Protein AF-A0A1U8BFM9-F1 (afdb_monomer_lite)

Organism: Nelumbo nucifera (NCBI:txid4432)

pLDDT: mean 71.24, std 20.54, range [37.56, 95.31]

Structure (mmCIF, N/CA/C/O backbone):
data_AF-A0A1U8BFM9-F1
#
_entry.id   AF-A0A1U8BFM9-F1
#
loop_
_atom_site.group_PDB
_atom_site.id
_atom_site.type_symbol
_atom_site.label_atom_id
_atom_site.label_alt_id
_atom_site.label_comp_id
_atom_site.label_asym_id
_atom_site.label_entity_id
_atom_site.label_seq_id
_atom_site.pdbx_PDB_ins_code
_atom_site.Cartn_x
_atom_site.Cartn_y
_atom_site.Cartn_z
_atom_site.occupancy
_atom_site.B_iso_or_equiv
_atom_site.auth_seq_id
_atom_site.auth_comp_id
_atom_site.auth_asym_id
_atom_site.auth_atom_id
_atom_site.pdbx_PDB_model_num
ATOM 1 N N . MET A 1 1 ? 1.865 8.300 -2.044 1.00 88.44 1 MET A N 1
ATOM 2 C CA . MET A 1 1 ? 1.196 7.226 -1.272 1.00 88.44 1 MET A CA 1
ATOM 3 C C . MET A 1 1 ? 0.813 7.663 0.141 1.00 88.44 1 MET A C 1
ATOM 5 O O . MET A 1 1 ? -0.299 7.372 0.566 1.00 88.44 1 MET A O 1
ATOM 9 N N . ALA A 1 2 ? 1.687 8.378 0.861 1.00 88.69 2 ALA A N 1
ATOM 10 C CA . ALA A 1 2 ? 1.447 8.805 2.247 1.00 88.69 2 ALA A CA 1
ATOM 11 C C . ALA A 1 2 ? 0.073 9.471 2.482 1.00 88.69 2 ALA A C 1
ATOM 13 O O . ALA A 1 2 ? -0.655 9.059 3.382 1.00 88.69 2 ALA A O 1
ATOM 14 N N . ASP A 1 3 ? -0.329 10.414 1.622 1.00 92.50 3 ASP A N 1
ATOM 15 C CA . ASP A 1 3 ? -1.628 11.096 1.741 1.00 92.50 3 ASP A CA 1
ATOM 16 C C . ASP A 1 3 ? -2.825 10.143 1.614 1.00 92.50 3 ASP A C 1
ATOM 18 O O . ASP A 1 3 ? -3.862 10.345 2.244 1.00 92.50 3 ASP A O 1
ATOM 22 N N . TYR A 1 4 ? -2.706 9.106 0.781 1.00 93.75 4 TYR A N 1
ATOM 23 C CA . TYR A 1 4 ? -3.764 8.116 0.586 1.00 93.75 4 TYR A CA 1
ATOM 24 C C . TYR A 1 4 ? -3.924 7.236 1.830 1.00 93.75 4 TYR A C 1
ATOM 26 O O . TYR A 1 4 ? -5.030 7.099 2.349 1.00 93.75 4 TYR A O 1
ATOM 34 N N . LEU A 1 5 ? -2.811 6.725 2.362 1.00 91.62 5 LEU A N 1
ATOM 35 C CA . LEU A 1 5 ? -2.801 5.924 3.588 1.00 91.62 5 LEU A CA 1
ATOM 36 C C . LEU A 1 5 ? -3.303 6.725 4.795 1.00 91.62 5 LEU A C 1
ATOM 38 O O . LEU A 1 5 ? -4.079 6.215 5.600 1.00 91.62 5 LEU A O 1
ATOM 42 N N . GLN A 1 6 ? -2.933 8.005 4.888 1.00 93.50 6 GLN A N 1
ATOM 43 C CA . GLN A 1 6 ? -3.441 8.891 5.932 1.00 93.50 6 GLN A CA 1
ATOM 44 C C . GLN A 1 6 ? -4.960 9.084 5.828 1.00 93.50 6 GLN A C 1
ATOM 46 O O . GLN A 1 6 ? -5.649 9.040 6.845 1.00 93.50 6 GLN A O 1
ATOM 51 N N . LYS A 1 7 ? -5.504 9.264 4.618 1.00 93.69 7 LYS A N 1
ATOM 52 C CA . LYS A 1 7 ? -6.959 9.362 4.409 1.00 93.69 7 LYS A CA 1
ATOM 53 C C . LYS A 1 7 ? -7.682 8.073 4.792 1.00 93.69 7 LYS A C 1
ATOM 55 O O . LYS A 1 7 ? -8.714 8.150 5.451 1.00 93.69 7 LYS A O 1
ATOM 60 N N . ALA A 1 8 ? -7.139 6.915 4.412 1.00 91.31 8 ALA A N 1
ATOM 61 C CA . ALA A 1 8 ? -7.695 5.618 4.794 1.00 91.31 8 ALA A CA 1
ATOM 62 C C . ALA A 1 8 ? -7.726 5.455 6.323 1.00 91.31 8 ALA A C 1
ATOM 64 O O . ALA A 1 8 ? -8.749 5.064 6.880 1.00 91.31 8 ALA A O 1
ATOM 65 N N . LYS A 1 9 ? -6.650 5.862 7.009 1.00 91.56 9 LYS A N 1
ATOM 66 C CA . LYS A 1 9 ? -6.580 5.849 8.473 1.00 91.56 9 LYS A CA 1
ATOM 67 C C . LYS A 1 9 ? -7.608 6.774 9.124 1.00 91.56 9 LYS A C 1
ATOM 69 O O . LYS A 1 9 ? -8.334 6.336 10.002 1.00 91.56 9 LYS A O 1
ATOM 74 N N . ILE A 1 10 ? -7.720 8.022 8.664 1.00 93.69 10 ILE A N 1
ATOM 75 C CA . ILE A 1 10 ? -8.713 8.975 9.192 1.00 93.69 10 ILE A CA 1
ATOM 76 C C . ILE A 1 10 ? -10.136 8.430 9.024 1.00 93.69 10 ILE A C 1
ATOM 78 O O . ILE A 1 10 ? -10.964 8.582 9.917 1.00 93.69 10 ILE A O 1
ATOM 82 N N . LEU A 1 11 ? -10.431 7.794 7.887 1.00 91.31 11 LEU A N 1
ATOM 83 C CA . LEU A 1 11 ? -11.731 7.172 7.652 1.00 91.31 11 LEU A CA 1
ATOM 84 C C . LEU A 1 11 ? -11.987 6.030 8.644 1.00 91.31 11 LEU A C 1
ATOM 86 O O . LEU A 1 11 ? -13.053 5.999 9.252 1.00 91.31 11 LEU A O 1
ATOM 90 N N . SER A 1 12 ? -10.997 5.164 8.862 1.00 90.38 12 SER A N 1
ATOM 91 C CA . SER A 1 12 ? -11.061 4.109 9.880 1.00 90.38 12 SER A CA 1
ATOM 92 C C . SER A 1 12 ? -11.292 4.679 11.286 1.00 90.38 12 SER A C 1
ATOM 94 O O . SER A 1 12 ? -12.195 4.234 11.989 1.00 90.38 12 SER A O 1
ATOM 96 N N . ASP A 1 13 ? -10.532 5.702 11.684 1.00 91.94 13 ASP A N 1
ATOM 97 C CA . ASP A 1 13 ? -10.643 6.338 13.003 1.00 91.94 13 ASP A CA 1
ATOM 98 C C . ASP A 1 13 ? -12.029 6.984 13.211 1.00 91.94 13 ASP A C 1
ATOM 100 O O . ASP A 1 13 ? -12.611 6.894 14.293 1.00 91.94 13 ASP A O 1
ATOM 104 N N . ASN A 1 14 ? -12.594 7.597 12.164 1.00 92.94 14 ASN A N 1
ATOM 105 C CA . ASN A 1 14 ? -13.934 8.188 12.207 1.00 92.94 14 ASN A CA 1
ATOM 106 C C . ASN A 1 14 ? -15.036 7.136 12.376 1.00 92.94 14 ASN A C 1
ATOM 108 O O . ASN A 1 14 ? -15.995 7.380 13.106 1.00 92.94 14 ASN A O 1
ATOM 112 N N . LEU A 1 15 ? -14.908 5.982 11.715 1.00 89.62 15 LEU A N 1
ATOM 113 C CA . LEU A 1 15 ? -15.859 4.878 11.862 1.00 89.62 15 LEU A CA 1
ATOM 114 C C . LEU A 1 15 ? -15.807 4.314 13.286 1.00 89.62 15 LEU A C 1
ATOM 116 O O . LEU A 1 15 ? -16.837 4.192 13.952 1.00 89.62 15 LEU A O 1
ATOM 120 N N . VAL A 1 16 ? -14.598 4.115 13.817 1.00 91.88 16 VAL A N 1
ATOM 121 C CA . VAL A 1 16 ? -14.411 3.693 15.210 1.00 91.88 16 VAL A CA 1
ATOM 122 C C . VAL A 1 16 ? -15.046 4.697 16.181 1.00 91.88 16 VAL A C 1
ATOM 124 O O . VAL A 1 16 ? -15.686 4.291 17.151 1.00 91.88 16 VAL A O 1
ATOM 127 N N . ALA A 1 17 ? -14.944 6.002 15.907 1.00 91.69 17 ALA A N 1
ATOM 128 C CA . ALA A 1 17 ? -15.538 7.047 16.742 1.00 91.69 17 ALA A CA 1
ATOM 129 C C . ALA A 1 17 ? -17.080 7.014 16.788 1.00 91.69 17 ALA A C 1
ATOM 131 O O . ALA A 1 17 ? -17.660 7.413 17.799 1.00 91.69 17 ALA A O 1
ATOM 132 N N . ILE A 1 18 ? -17.746 6.529 15.733 1.00 93.31 18 ILE A N 1
ATOM 133 C CA . ILE A 1 18 ? -19.209 6.340 15.700 1.00 93.31 18 ILE A CA 1
ATOM 134 C C . ILE A 1 18 ? -19.647 4.942 16.170 1.00 93.31 18 ILE A C 1
ATOM 136 O O . ILE A 1 18 ? -20.840 4.646 16.180 1.00 93.31 18 ILE A O 1
ATOM 140 N N . GLY A 1 19 ? -18.701 4.102 16.601 1.00 88.75 19 GLY A N 1
ATOM 141 C CA . GLY A 1 19 ? -18.955 2.740 17.070 1.00 88.75 19 GLY A CA 1
ATOM 142 C C . GLY A 1 19 ? -19.006 1.686 15.961 1.00 88.75 19 GLY A C 1
ATOM 143 O O . GLY A 1 19 ? -19.322 0.533 16.248 1.00 88.75 19 GLY A O 1
ATOM 144 N N . GLU A 1 20 ? -18.674 2.050 14.721 1.00 86.88 20 GLU A N 1
ATOM 145 C CA . GLU A 1 20 ? -18.514 1.109 13.613 1.00 86.88 20 GLU A CA 1
ATOM 146 C C . GLU A 1 20 ? -17.037 0.729 13.485 1.00 86.88 20 GLU A C 1
ATOM 148 O O . GLU A 1 20 ? -16.204 1.499 13.017 1.00 86.88 20 GLU A O 1
ATOM 153 N N . PHE A 1 21 ? -16.674 -0.468 13.932 1.00 84.19 21 PHE A N 1
ATOM 154 C CA . PHE A 1 21 ? -15.320 -0.970 13.726 1.00 84.19 21 PHE A CA 1
ATOM 155 C C . PHE A 1 21 ? -15.202 -1.569 12.321 1.00 84.19 21 PHE A C 1
ATOM 157 O O . PHE A 1 21 ? -16.065 -2.331 11.892 1.00 84.19 21 PHE A O 1
ATOM 164 N N . ILE A 1 22 ? -14.114 -1.249 11.624 1.00 86.69 22 ILE A N 1
ATOM 165 C CA . ILE A 1 22 ? -13.700 -1.971 10.421 1.00 86.69 22 ILE A CA 1
ATOM 166 C C . ILE A 1 22 ? -12.727 -3.070 10.837 1.00 86.69 22 ILE A C 1
ATOM 168 O O . ILE A 1 22 ? -11.845 -2.851 11.669 1.00 86.69 22 ILE A O 1
ATOM 172 N N . ILE A 1 23 ? -12.887 -4.253 10.250 1.00 89.75 23 ILE A N 1
ATOM 173 C CA . ILE A 1 23 ? -11.947 -5.358 10.434 1.00 89.75 23 ILE A CA 1
ATOM 174 C C . ILE A 1 23 ? -10.710 -5.081 9.571 1.00 89.75 23 ILE A C 1
ATOM 176 O O . ILE A 1 23 ? -10.842 -4.668 8.421 1.00 89.75 23 ILE A O 1
ATOM 180 N N . ASP A 1 24 ? -9.510 -5.366 10.080 1.00 88.88 24 ASP A N 1
ATOM 181 C CA . ASP A 1 24 ? -8.252 -5.140 9.349 1.00 88.88 24 ASP A CA 1
ATOM 182 C C . ASP A 1 24 ? -8.269 -5.723 7.927 1.00 88.88 24 ASP A C 1
ATOM 184 O O . ASP A 1 24 ? -7.846 -5.063 6.984 1.00 88.88 24 ASP A O 1
ATOM 188 N N . SER A 1 25 ? -8.831 -6.921 7.737 1.00 90.06 25 SER A N 1
ATOM 189 C CA . SER A 1 25 ? -8.968 -7.541 6.409 1.00 90.06 25 SER A CA 1
ATOM 190 C C . SER A 1 25 ? -9.792 -6.702 5.420 1.00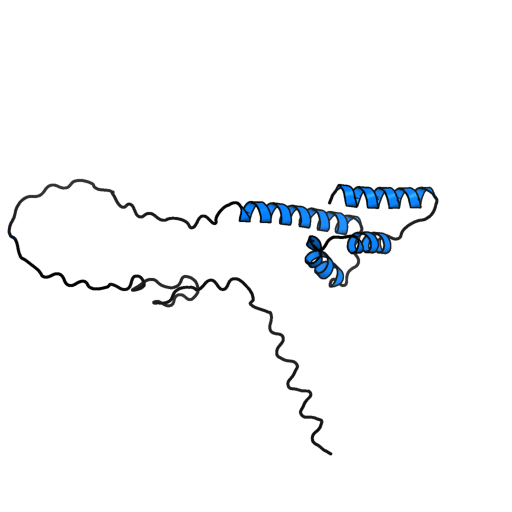 90.06 25 SER A C 1
ATOM 192 O O . SER A 1 25 ? -9.420 -6.586 4.251 1.00 90.06 25 SER A O 1
ATOM 194 N N . GLU A 1 26 ? -10.870 -6.065 5.883 1.00 91.00 26 GLU A N 1
ATOM 195 C CA . GLU A 1 26 ? -11.712 -5.183 5.072 1.00 91.00 26 GLU A CA 1
ATOM 196 C C . GLU A 1 26 ? -10.989 -3.870 4.765 1.00 91.00 26 GLU A C 1
ATOM 198 O O . GLU A 1 26 ? -11.018 -3.406 3.623 1.00 91.00 26 GLU A O 1
ATOM 203 N N . LEU A 1 27 ? -10.280 -3.300 5.748 1.00 91.62 27 LEU A N 1
ATOM 204 C CA . LEU A 1 27 ? -9.463 -2.103 5.539 1.00 91.62 27 LEU A CA 1
ATOM 205 C C . LEU A 1 27 ? -8.357 -2.365 4.514 1.00 91.62 27 LEU A C 1
ATOM 207 O O . LEU A 1 27 ? -8.142 -1.559 3.609 1.00 91.62 27 LEU A O 1
ATOM 211 N N . ILE A 1 28 ? -7.679 -3.506 4.625 1.00 93.31 28 ILE A N 1
ATOM 212 C CA . ILE A 1 28 ? -6.636 -3.931 3.692 1.00 93.31 28 ILE A CA 1
ATOM 213 C C . ILE A 1 28 ? -7.223 -4.100 2.295 1.00 93.31 28 ILE A C 1
ATOM 215 O O . ILE A 1 28 ? -6.655 -3.588 1.333 1.00 93.31 28 ILE A O 1
ATOM 219 N N . GLN A 1 29 ? -8.373 -4.759 2.162 1.00 92.75 29 GLN A N 1
ATOM 220 C CA . GLN A 1 29 ? -9.015 -4.946 0.865 1.00 92.75 29 GLN A CA 1
ATOM 221 C C . GLN A 1 29 ? -9.462 -3.614 0.246 1.00 92.75 29 GLN A C 1
ATOM 223 O O . GLN A 1 29 ? -9.255 -3.399 -0.950 1.00 92.75 29 GLN A O 1
ATOM 228 N N . TYR A 1 30 ? -9.990 -2.692 1.055 1.00 92.88 30 TYR A N 1
ATOM 229 C CA . TYR A 1 30 ? -10.315 -1.330 0.631 1.00 92.88 30 TYR A CA 1
ATOM 230 C C . TYR A 1 30 ? -9.074 -0.574 0.136 1.00 92.88 30 TYR A C 1
ATOM 232 O O . TYR A 1 30 ? -9.104 0.036 -0.934 1.00 92.88 30 TYR A O 1
ATOM 240 N N . VAL A 1 31 ? -7.968 -0.648 0.884 1.00 94.06 31 VAL A N 1
ATOM 241 C CA . VAL A 1 31 ? -6.696 -0.011 0.522 1.00 94.06 31 VAL A CA 1
ATOM 242 C C . VAL A 1 31 ? -6.143 -0.599 -0.772 1.00 94.06 31 VAL A C 1
ATOM 244 O O . VAL A 1 31 ? -5.817 0.164 -1.675 1.00 94.06 31 VAL A O 1
ATOM 247 N N . LEU A 1 32 ? -6.059 -1.929 -0.890 1.00 93.81 32 LEU A N 1
ATOM 248 C CA . LEU A 1 32 ? -5.509 -2.607 -2.070 1.00 93.81 32 LEU A CA 1
ATOM 249 C C . LEU A 1 32 ? -6.373 -2.392 -3.321 1.00 93.81 32 LEU A C 1
ATOM 251 O O . LEU A 1 32 ? -5.826 -2.205 -4.405 1.00 93.81 32 LEU A O 1
ATOM 255 N N . GLY A 1 33 ? -7.701 -2.369 -3.175 1.00 93.44 33 GLY A N 1
ATOM 256 C CA . GLY A 1 33 ? -8.634 -2.108 -4.274 1.00 93.44 33 GLY A CA 1
ATOM 257 C C . GLY A 1 33 ? -8.665 -0.649 -4.739 1.00 93.44 33 GLY A C 1
ATOM 258 O O . GLY A 1 33 ? -9.100 -0.372 -5.854 1.00 93.44 33 GLY A O 1
ATOM 259 N N . GLY A 1 34 ? -8.201 0.290 -3.909 1.00 93.31 34 GLY A N 1
ATOM 260 C CA . GLY A 1 34 ? -8.106 1.710 -4.253 1.00 93.31 34 GLY A CA 1
ATOM 261 C C . GLY A 1 34 ? -6.770 2.130 -4.874 1.00 93.31 34 GLY A C 1
ATOM 262 O O . GLY A 1 34 ? -6.570 3.323 -5.118 1.00 93.31 34 GLY A O 1
ATOM 263 N N . LEU A 1 35 ? -5.847 1.192 -5.111 1.00 94.19 35 LEU A N 1
ATOM 264 C CA . LEU A 1 35 ? -4.544 1.488 -5.704 1.00 94.19 35 LEU A CA 1
ATOM 265 C C . LEU A 1 35 ? -4.632 1.673 -7.223 1.00 94.19 35 LEU A C 1
ATOM 267 O O . LEU A 1 35 ? -5.485 1.114 -7.904 1.00 94.19 35 LEU A O 1
ATOM 271 N N . GLY A 1 36 ? -3.721 2.487 -7.761 1.00 93.31 36 GLY A N 1
ATOM 272 C CA . GLY A 1 36 ? -3.588 2.696 -9.202 1.00 93.31 36 GLY A CA 1
AT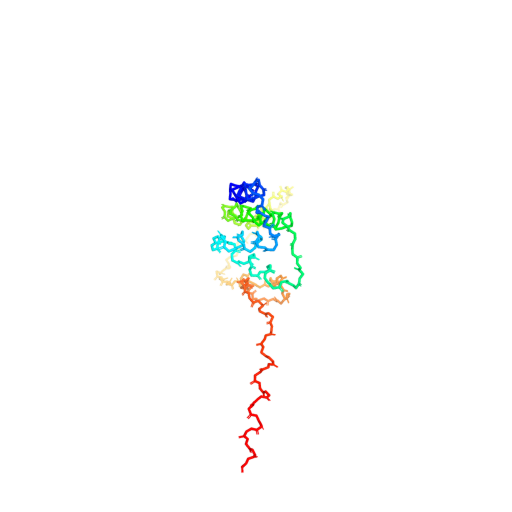OM 273 C C . GLY A 1 36 ? -2.794 1.586 -9.909 1.00 93.31 36 GLY A C 1
ATOM 274 O O . GLY A 1 36 ? -2.143 0.772 -9.249 1.00 93.31 36 GLY A O 1
ATOM 275 N N . PRO A 1 37 ? -2.749 1.610 -11.257 1.00 93.88 37 PRO A N 1
ATOM 276 C CA . PRO A 1 37 ? -2.131 0.561 -12.077 1.00 93.88 37 PRO A CA 1
ATOM 277 C C . PRO A 1 37 ? -0.638 0.335 -11.788 1.00 93.88 37 PRO A C 1
ATOM 279 O O . PRO A 1 37 ? -0.125 -0.767 -11.962 1.00 93.88 37 PRO A O 1
ATOM 282 N N . ASP A 1 38 ? 0.061 1.357 -11.292 1.00 93.19 38 ASP A N 1
ATOM 283 C CA . ASP A 1 38 ? 1.476 1.283 -10.911 1.00 93.19 38 ASP A CA 1
ATOM 284 C C . ASP A 1 38 ? 1.753 0.270 -9.785 1.00 93.19 38 ASP A C 1
ATOM 286 O O . ASP A 1 38 ? 2.888 -0.172 -9.611 1.00 93.19 38 ASP A O 1
ATOM 290 N N . TYR A 1 39 ? 0.724 -0.117 -9.025 1.00 95.25 39 TYR A N 1
ATOM 291 C CA . TYR A 1 39 ? 0.820 -1.044 -7.898 1.00 95.25 39 TYR A CA 1
ATOM 292 C C . TYR A 1 39 ? 0.293 -2.449 -8.220 1.00 95.25 39 TYR A C 1
ATOM 294 O O . TYR A 1 39 ? 0.408 -3.332 -7.373 1.00 95.25 39 TYR A O 1
ATOM 302 N N . GLU A 1 40 ? -0.214 -2.711 -9.429 1.00 94.38 40 GLU A N 1
ATOM 303 C CA . GLU A 1 40 ? -0.816 -4.004 -9.815 1.00 94.38 40 GLU A CA 1
ATOM 304 C C . GLU A 1 40 ? 0.121 -5.195 -9.594 1.00 94.38 40 GLU A C 1
ATOM 306 O O . GLU A 1 40 ? -0.286 -6.246 -9.095 1.00 94.38 40 GLU A O 1
ATOM 311 N N . SER A 1 41 ? 1.411 -5.029 -9.902 1.00 94.00 41 SER A N 1
ATOM 312 C CA . SER A 1 41 ? 2.407 -6.079 -9.664 1.00 94.00 41 SER A CA 1
ATOM 313 C C . SER A 1 41 ? 2.573 -6.394 -8.177 1.00 94.00 41 SER A C 1
ATOM 315 O O . SER A 1 41 ? 2.817 -7.550 -7.827 1.00 94.00 41 SER A O 1
ATOM 317 N N . LEU A 1 42 ? 2.474 -5.384 -7.308 1.00 94.94 42 LEU A N 1
ATOM 318 C CA . LEU A 1 42 ? 2.526 -5.576 -5.865 1.00 94.94 42 LEU A CA 1
ATOM 319 C C . LEU A 1 42 ? 1.243 -6.260 -5.395 1.00 94.94 42 LEU A C 1
ATOM 321 O O . LEU A 1 42 ? 1.334 -7.294 -4.746 1.00 94.94 42 LEU A O 1
ATOM 325 N N . VAL A 1 43 ? 0.075 -5.738 -5.777 1.00 94.88 43 VAL A N 1
ATOM 326 C CA . VAL A 1 43 ? -1.238 -6.299 -5.415 1.00 94.88 43 VAL A CA 1
ATOM 327 C C . VAL A 1 43 ? -1.327 -7.771 -5.810 1.00 94.88 43 VAL A C 1
ATOM 329 O O . VAL A 1 43 ? -1.667 -8.602 -4.975 1.00 94.88 43 VAL A O 1
ATOM 332 N N . THR A 1 44 ? -0.920 -8.120 -7.032 1.00 94.69 44 THR A N 1
ATOM 333 C CA . THR A 1 44 ? -0.882 -9.513 -7.502 1.00 94.69 44 THR A CA 1
ATOM 334 C C . THR A 1 44 ? -0.011 -10.388 -6.598 1.00 94.69 44 THR A C 1
ATOM 336 O O . THR A 1 44 ? -0.425 -11.472 -6.200 1.00 94.69 44 THR A O 1
ATOM 339 N N . SER A 1 45 ? 1.187 -9.918 -6.234 1.00 94.00 45 SER A N 1
ATOM 340 C CA . SER A 1 45 ? 2.090 -10.643 -5.329 1.00 94.00 45 SER A CA 1
ATOM 341 C C . SER A 1 45 ? 1.479 -10.847 -3.939 1.00 94.00 45 SER A C 1
ATOM 343 O O . SER A 1 45 ? 1.646 -11.910 -3.341 1.00 94.00 45 SER A O 1
ATOM 345 N N . LEU A 1 46 ? 0.747 -9.847 -3.436 1.00 92.62 46 LEU A N 1
ATOM 346 C CA . LEU A 1 46 ? 0.079 -9.927 -2.140 1.00 92.62 46 LEU A CA 1
ATOM 347 C C . LEU A 1 46 ? -1.093 -10.912 -2.162 1.00 92.62 46 LEU A C 1
ATOM 349 O O . LEU A 1 46 ? -1.193 -11.757 -1.283 1.00 92.62 46 LEU A O 1
ATOM 353 N N . VAL A 1 47 ? -1.928 -10.868 -3.202 1.00 90.56 47 VAL A N 1
ATOM 354 C CA . VAL A 1 47 ? -3.080 -11.772 -3.369 1.00 90.56 47 VAL A CA 1
ATOM 355 C C . VAL A 1 47 ? -2.651 -13.236 -3.522 1.00 90.56 47 VAL A C 1
ATOM 357 O O . VAL A 1 47 ? -3.382 -14.140 -3.127 1.00 90.56 47 VAL A O 1
ATOM 360 N N . LEU A 1 48 ? -1.470 -13.493 -4.089 1.00 92.44 48 LEU A N 1
ATOM 361 C CA . LEU A 1 48 ? -0.944 -14.851 -4.259 1.00 92.44 48 LEU A CA 1
ATOM 362 C C . LEU A 1 48 ? -0.386 -15.467 -2.968 1.00 92.44 48 LEU A C 1
ATOM 364 O O . LEU A 1 48 ? -0.143 -16.677 -2.932 1.00 92.44 48 LEU A O 1
ATOM 368 N N . ARG A 1 49 ? -0.147 -14.673 -1.921 1.00 89.25 49 ARG A N 1
ATOM 369 C CA . ARG A 1 49 ? 0.282 -15.208 -0.625 1.00 89.25 49 ARG A CA 1
ATOM 370 C C . ARG A 1 49 ? -0.919 -15.796 0.121 1.00 89.25 49 ARG A C 1
ATOM 372 O O . ARG A 1 49 ? -2.012 -15.255 0.092 1.00 89.25 49 ARG A O 1
ATOM 379 N N . LEU A 1 50 ? -0.689 -16.924 0.794 1.00 75.25 50 LEU A N 1
ATOM 380 C CA . LEU A 1 50 ? -1.709 -17.676 1.545 1.00 75.25 50 LEU A CA 1
ATOM 381 C C . LEU A 1 50 ? -1.872 -17.207 3.000 1.00 75.25 50 LEU A C 1
ATOM 383 O O . LEU A 1 50 ? -2.686 -17.758 3.731 1.00 75.25 50 LEU A O 1
ATOM 387 N N . GLU A 1 51 ? -1.043 -16.263 3.434 1.00 85.81 51 GLU A N 1
ATOM 388 C CA . GLU A 1 51 ? -0.972 -15.787 4.813 1.00 85.81 51 GLU A CA 1
ATOM 389 C C . GLU A 1 51 ? -1.666 -14.432 4.918 1.00 85.81 51 GLU A C 1
ATOM 391 O O . GLU A 1 51 ? -1.494 -13.587 4.033 1.00 85.81 51 GLU A O 1
ATOM 396 N N . ASP A 1 52 ? -2.422 -14.237 5.996 1.00 87.19 52 ASP A N 1
ATOM 397 C CA . ASP A 1 52 ? -3.091 -12.972 6.273 1.00 87.19 52 ASP A CA 1
ATOM 398 C C . ASP A 1 52 ? -2.071 -11.862 6.536 1.00 87.19 52 ASP A C 1
ATOM 400 O O . ASP A 1 52 ? -0.974 -12.095 7.047 1.00 87.19 52 ASP A O 1
ATOM 404 N N . TYR A 1 53 ? -2.456 -10.637 6.194 1.00 90.88 53 TYR A N 1
ATOM 405 C CA . TYR A 1 53 ? -1.646 -9.452 6.430 1.00 90.88 53 TYR A CA 1
ATOM 406 C C . TYR A 1 53 ? -2.230 -8.615 7.553 1.00 90.88 53 TYR A C 1
ATOM 408 O O . TYR A 1 53 ? -3.446 -8.481 7.686 1.00 90.88 53 TYR A O 1
ATOM 416 N N . THR A 1 54 ? -1.346 -7.973 8.302 1.00 91.88 54 THR A N 1
ATOM 417 C CA . THR A 1 54 ? -1.708 -6.885 9.209 1.00 91.88 54 THR A CA 1
ATOM 418 C C . THR A 1 54 ? -1.703 -5.540 8.477 1.00 91.88 54 THR A C 1
ATOM 420 O O . THR A 1 54 ? -1.010 -5.349 7.469 1.00 91.88 54 THR A O 1
ATOM 423 N N . CYS A 1 55 ? -2.458 -4.568 8.996 1.00 90.00 55 CYS A N 1
ATOM 424 C CA . CYS A 1 55 ? -2.497 -3.211 8.441 1.00 90.00 55 CYS A CA 1
ATOM 425 C C . CYS A 1 55 ? -1.100 -2.561 8.386 1.00 90.00 55 CYS A C 1
ATOM 427 O O . CYS A 1 55 ? -0.749 -1.926 7.387 1.00 90.00 55 CYS A O 1
ATOM 429 N N . ASP A 1 56 ? -0.279 -2.781 9.417 1.00 91.88 56 ASP A N 1
ATOM 430 C CA . ASP A 1 56 ? 1.087 -2.253 9.498 1.00 91.88 56 ASP A CA 1
ATOM 431 C C . ASP A 1 56 ? 2.008 -2.852 8.422 1.00 91.88 56 ASP A C 1
ATOM 433 O O . ASP A 1 56 ? 2.808 -2.138 7.808 1.00 91.88 56 ASP A O 1
ATOM 437 N N . GLU A 1 57 ? 1.879 -4.151 8.136 1.00 94.00 57 GLU A N 1
ATOM 438 C CA . GLU A 1 57 ? 2.649 -4.813 7.079 1.00 94.00 57 GLU A CA 1
ATOM 439 C C . GLU A 1 57 ? 2.299 -4.265 5.699 1.00 94.00 57 GLU A C 1
ATOM 441 O O . GLU A 1 57 ? 3.198 -3.950 4.916 1.00 94.00 57 GLU A O 1
ATOM 446 N N . ILE A 1 58 ? 1.007 -4.096 5.402 1.00 94.69 58 ILE A N 1
ATOM 447 C CA . ILE A 1 58 ? 0.557 -3.512 4.132 1.00 94.69 58 ILE A CA 1
ATOM 448 C C . ILE A 1 58 ? 1.085 -2.086 3.983 1.00 94.69 58 ILE A C 1
ATOM 450 O O . ILE A 1 58 ? 1.615 -1.730 2.926 1.00 94.69 58 ILE A O 1
ATOM 454 N N . GLN A 1 59 ? 1.028 -1.286 5.049 1.00 93.81 59 GLN A N 1
ATOM 455 C CA . GLN A 1 59 ? 1.584 0.063 5.050 1.00 93.81 59 GLN A CA 1
ATOM 456 C C . GLN A 1 59 ? 3.095 0.064 4.761 1.00 93.81 59 GLN A C 1
ATOM 458 O O . GLN A 1 59 ? 3.575 0.860 3.939 1.00 93.81 59 GLN A O 1
ATOM 463 N N . ALA A 1 60 ? 3.851 -0.836 5.393 1.00 94.62 60 ALA A N 1
ATOM 464 C CA . ALA A 1 60 ? 5.287 -0.972 5.170 1.00 94.62 60 ALA A CA 1
ATOM 465 C C . ALA A 1 60 ? 5.609 -1.428 3.737 1.00 94.62 60 ALA A C 1
ATOM 467 O O . ALA A 1 60 ? 6.524 -0.888 3.106 1.00 94.62 60 ALA A O 1
ATOM 468 N N . LEU A 1 61 ? 4.852 -2.388 3.200 1.00 95.31 61 LEU A N 1
ATOM 469 C CA . LEU A 1 61 ? 5.026 -2.922 1.848 1.00 95.31 61 LEU A CA 1
ATOM 470 C C . LEU A 1 61 ? 4.746 -1.862 0.780 1.00 95.31 61 LEU A C 1
ATOM 472 O O . LEU A 1 61 ? 5.559 -1.686 -0.131 1.00 95.31 61 LEU A O 1
ATOM 476 N N . LEU A 1 62 ? 3.654 -1.105 0.922 1.00 95.19 62 LEU A N 1
ATOM 477 C CA . LEU A 1 62 ? 3.308 -0.013 0.007 1.00 95.19 62 LEU A CA 1
ATOM 478 C C . LEU A 1 62 ? 4.368 1.094 0.014 1.00 95.19 62 LEU A C 1
ATOM 480 O O . LEU A 1 62 ? 4.772 1.566 -1.050 1.00 95.19 62 LEU A O 1
ATOM 484 N N . SER A 1 63 ? 4.872 1.456 1.196 1.00 93.88 63 SER A N 1
ATOM 485 C CA . SER A 1 63 ? 5.923 2.475 1.339 1.00 93.88 63 SER A CA 1
ATOM 486 C C . SER A 1 63 ? 7.247 2.023 0.708 1.00 93.88 63 SER A C 1
ATOM 488 O O . SER A 1 63 ? 7.906 2.787 0.003 1.00 93.88 63 SER A O 1
ATOM 490 N N . ASN A 1 64 ? 7.629 0.756 0.907 1.00 95.00 64 ASN A N 1
ATOM 491 C CA . ASN A 1 64 ? 8.814 0.183 0.265 1.00 95.00 64 ASN A CA 1
ATOM 492 C C . ASN A 1 64 ? 8.672 0.147 -1.259 1.00 95.00 64 ASN A C 1
ATOM 494 O O . ASN A 1 64 ? 9.633 0.436 -1.975 1.00 95.00 64 ASN A O 1
ATOM 498 N N . HIS A 1 65 ? 7.486 -0.197 -1.765 1.00 95.19 65 HIS A N 1
ATOM 499 C CA . HIS A 1 65 ? 7.226 -0.201 -3.199 1.00 95.19 65 HIS A CA 1
ATOM 500 C C . HIS A 1 65 ? 7.392 1.199 -3.804 1.00 95.19 65 HIS A C 1
ATOM 502 O O . HIS A 1 65 ? 8.127 1.345 -4.780 1.00 95.19 65 HIS A O 1
ATOM 508 N N . GLU A 1 66 ? 6.809 2.232 -3.186 1.00 94.31 66 GLU A N 1
ATOM 509 C CA . GLU A 1 66 ? 6.958 3.633 -3.613 1.00 94.31 66 GLU A CA 1
ATOM 510 C C . GLU A 1 66 ? 8.437 4.055 -3.678 1.00 94.31 66 GLU A C 1
ATOM 512 O O . GLU A 1 66 ? 8.890 4.589 -4.693 1.00 94.31 66 GLU A O 1
ATOM 517 N N . LEU A 1 67 ? 9.224 3.724 -2.650 1.00 93.44 67 LEU A N 1
ATOM 518 C CA . LEU A 1 67 ? 10.658 4.023 -2.609 1.00 93.44 67 LEU A CA 1
ATOM 519 C C . LEU A 1 67 ? 11.433 3.330 -3.739 1.00 93.44 67 LEU A C 1
ATOM 521 O O . LEU A 1 67 ? 12.301 3.945 -4.364 1.00 93.44 67 LEU A O 1
AT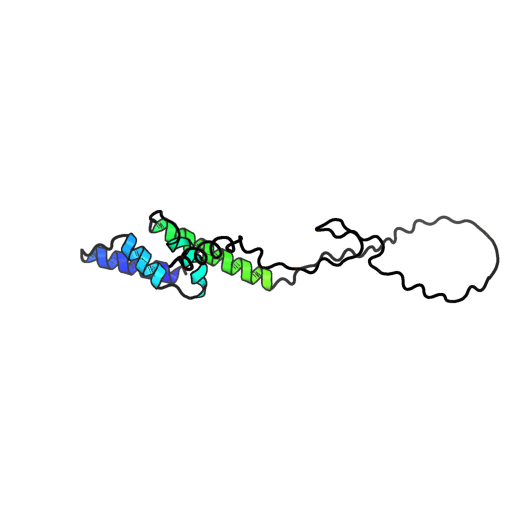OM 525 N N . ARG A 1 68 ? 11.119 2.063 -4.042 1.00 91.88 68 ARG A N 1
ATOM 526 C CA . ARG A 1 68 ? 11.752 1.339 -5.159 1.00 91.88 68 ARG A CA 1
ATOM 527 C C . ARG A 1 68 ? 11.367 1.926 -6.512 1.00 91.88 68 ARG A C 1
ATOM 529 O O . ARG A 1 68 ? 12.221 1.991 -7.398 1.00 91.88 68 ARG A O 1
ATOM 536 N N . MET A 1 69 ? 10.118 2.359 -6.679 1.00 91.44 69 MET A N 1
ATOM 537 C CA . MET A 1 69 ? 9.693 3.044 -7.898 1.00 91.44 69 MET A CA 1
ATOM 538 C C . MET A 1 69 ? 10.469 4.347 -8.086 1.00 91.44 69 MET A C 1
ATOM 540 O O . MET A 1 69 ? 10.984 4.592 -9.176 1.00 91.44 69 MET A O 1
ATOM 544 N N . GLU A 1 70 ? 10.639 5.135 -7.027 1.00 90.62 70 GLU A N 1
ATOM 545 C CA . GLU A 1 70 ? 11.388 6.390 -7.096 1.00 90.62 70 GLU A CA 1
ATOM 546 C C . GLU A 1 70 ? 12.869 6.159 -7.436 1.00 90.62 70 GLU A C 1
ATOM 548 O O . GLU A 1 70 ? 13.407 6.787 -8.347 1.00 90.62 70 GLU A O 1
ATOM 553 N N . GLN A 1 71 ? 13.511 5.169 -6.807 1.00 89.00 71 GLN A N 1
ATOM 554 C CA . GLN A 1 71 ? 14.881 4.775 -7.156 1.00 89.00 71 GLN A CA 1
ATOM 555 C C . GLN A 1 71 ? 15.009 4.319 -8.614 1.00 89.00 71 GLN A C 1
ATOM 557 O O . GLN A 1 71 ? 15.985 4.657 -9.283 1.00 89.00 71 GLN A O 1
ATOM 562 N N . SER A 1 72 ? 14.030 3.569 -9.127 1.00 86.12 72 SER A N 1
ATOM 563 C CA . SER A 1 72 ? 14.060 3.092 -10.513 1.00 86.12 72 SER A CA 1
ATOM 564 C C . SER A 1 72 ? 14.000 4.233 -11.534 1.00 86.12 72 SER A C 1
ATOM 566 O O . SER A 1 72 ? 14.679 4.161 -12.558 1.00 86.12 72 SER A O 1
ATOM 568 N N . LYS A 1 73 ? 13.273 5.319 -11.229 1.00 83.50 73 LYS A N 1
ATOM 569 C CA . LYS A 1 73 ? 13.230 6.523 -12.072 1.00 83.50 73 LYS A CA 1
ATOM 570 C C . LYS A 1 73 ? 14.594 7.208 -12.135 1.00 83.50 73 LYS A C 1
ATOM 572 O O . LYS A 1 73 ? 15.039 7.566 -13.221 1.00 83.50 73 LYS A O 1
ATOM 577 N N . LEU A 1 74 ? 15.288 7.321 -10.999 1.00 82.69 74 LEU A N 1
ATOM 578 C CA . LEU A 1 74 ? 16.633 7.907 -10.942 1.00 82.69 74 LEU A CA 1
ATOM 579 C C . LEU A 1 74 ? 17.651 7.095 -11.756 1.00 82.69 74 LEU A C 1
ATOM 581 O O . LEU A 1 74 ? 18.503 7.665 -12.428 1.00 82.69 74 LEU A O 1
ATOM 585 N N . LEU A 1 75 ? 17.554 5.762 -11.734 1.00 74.56 75 LEU A N 1
ATOM 586 C CA . LEU A 1 75 ? 18.438 4.890 -12.514 1.00 74.56 75 LEU A CA 1
ATOM 587 C C . LEU A 1 75 ? 18.212 4.991 -14.028 1.00 74.56 75 LEU A C 1
ATOM 589 O O . LEU A 1 75 ? 19.127 4.694 -14.789 1.00 74.56 75 LEU A O 1
ATOM 593 N N . PHE A 1 76 ? 17.017 5.386 -14.467 1.00 65.38 76 PHE A N 1
ATOM 594 C CA . PHE A 1 76 ? 16.724 5.581 -15.886 1.00 65.38 76 PHE A CA 1
ATOM 595 C C . PHE A 1 76 ? 17.262 6.920 -16.418 1.00 65.38 76 PHE A C 1
ATOM 597 O O . PHE A 1 76 ? 17.637 7.002 -17.586 1.00 65.38 76 PHE A O 1
ATOM 604 N N . ASP A 1 77 ? 17.346 7.947 -15.566 1.00 61.97 77 ASP A N 1
ATOM 605 C CA . ASP A 1 77 ? 17.885 9.269 -15.926 1.00 61.97 77 ASP A CA 1
ATOM 606 C C . ASP A 1 77 ? 19.426 9.282 -15.992 1.00 61.97 77 ASP A C 1
ATOM 608 O O . ASP A 1 77 ? 20.048 10.038 -16.741 1.00 61.97 77 ASP A O 1
ATOM 612 N N . VAL A 1 78 ? 20.076 8.368 -15.267 1.00 60.88 78 VAL A N 1
ATOM 613 C CA . VAL A 1 78 ? 21.516 8.139 -15.388 1.00 60.88 78 VAL A CA 1
ATOM 614 C C . VAL A 1 78 ? 21.763 7.172 -16.544 1.00 60.88 78 VAL A C 1
ATOM 616 O O . VAL A 1 78 ? 21.657 5.956 -16.384 1.00 60.88 78 VAL A O 1
ATOM 619 N N . ALA A 1 79 ? 22.116 7.708 -17.718 1.00 60.16 79 ALA A N 1
ATOM 620 C CA . ALA A 1 79 ? 22.570 6.904 -18.853 1.00 60.16 79 ALA A CA 1
ATOM 621 C C . ALA A 1 79 ? 23.556 5.826 -18.359 1.00 60.16 79 ALA A C 1
ATOM 623 O O . ALA A 1 79 ? 24.502 6.169 -17.643 1.00 60.16 79 ALA A O 1
ATOM 624 N N . PRO A 1 80 ? 23.362 4.535 -18.693 1.00 58.56 80 PRO A N 1
ATOM 625 C CA . PRO A 1 80 ? 24.200 3.475 -18.156 1.00 58.56 80 PRO A CA 1
ATOM 626 C C . PRO A 1 80 ? 25.644 3.751 -18.570 1.00 58.56 80 PRO A C 1
ATOM 628 O O . PRO A 1 80 ? 26.002 3.639 -19.744 1.00 58.56 80 PRO A O 1
ATOM 631 N N . PHE A 1 81 ? 26.474 4.156 -17.606 1.00 58.59 81 PHE A N 1
ATOM 632 C CA . PHE A 1 81 ? 27.889 4.400 -17.831 1.00 58.59 81 PHE A CA 1
ATOM 633 C C . PHE A 1 81 ? 28.555 3.057 -18.126 1.00 58.59 81 PHE A C 1
ATOM 635 O O . PHE A 1 81 ? 28.981 2.321 -17.237 1.00 58.59 81 PHE A O 1
ATOM 642 N N . ALA A 1 82 ? 28.628 2.714 -19.409 1.00 60.19 82 ALA A N 1
ATOM 643 C CA . ALA A 1 82 ? 29.504 1.666 -19.883 1.00 60.19 82 ALA A CA 1
ATOM 644 C C . ALA A 1 82 ? 30.935 2.107 -19.560 1.00 60.19 82 ALA A C 1
ATOM 646 O O . ALA A 1 82 ? 31.409 3.103 -20.102 1.00 60.19 82 ALA A O 1
ATOM 647 N N . ASN A 1 83 ? 31.601 1.397 -18.645 1.00 62.53 83 ASN A N 1
ATOM 648 C CA . ASN A 1 83 ? 32.995 1.636 -18.279 1.00 62.53 83 ASN A CA 1
ATOM 649 C C . ASN A 1 83 ? 33.864 1.758 -19.544 1.00 62.53 83 ASN A C 1
ATOM 651 O O . ASN A 1 83 ? 34.217 0.765 -20.182 1.00 62.53 83 ASN A O 1
ATOM 655 N N . PHE A 1 84 ? 34.195 2.993 -19.918 1.00 54.97 84 PHE A N 1
ATOM 656 C CA . PHE A 1 84 ? 35.056 3.306 -21.047 1.00 54.97 84 PHE A CA 1
ATOM 657 C C . PHE A 1 84 ? 36.507 3.092 -20.610 1.00 54.97 84 PHE A C 1
ATOM 659 O O . PHE A 1 84 ? 37.171 3.992 -20.099 1.00 54.97 84 PHE A O 1
ATOM 666 N N . ALA A 1 85 ? 37.007 1.869 -20.780 1.00 53.66 85 ALA A N 1
ATOM 667 C CA . ALA A 1 85 ? 38.421 1.566 -20.599 1.00 53.66 85 ALA A CA 1
ATOM 668 C C . ALA A 1 85 ? 39.220 2.118 -21.792 1.00 53.66 85 ALA A C 1
ATOM 670 O O . ALA A 1 85 ? 39.592 1.388 -22.713 1.00 53.66 85 ALA A O 1
ATOM 671 N N . SER A 1 86 ? 39.491 3.424 -21.781 1.00 57.47 86 SER A N 1
ATOM 672 C CA . SER A 1 86 ? 40.468 4.022 -22.687 1.00 57.47 86 SER A CA 1
ATOM 673 C C . SER A 1 86 ? 41.857 3.546 -22.266 1.00 57.47 86 SER A C 1
ATOM 675 O O . SER A 1 86 ? 42.440 4.042 -21.303 1.00 57.47 86 SER A O 1
ATOM 677 N N . ARG A 1 87 ? 42.395 2.534 -22.954 1.00 48.62 87 ARG A N 1
ATOM 678 C CA . ARG A 1 87 ? 43.789 2.102 -22.783 1.00 48.62 87 ARG A CA 1
ATOM 679 C C . ARG A 1 87 ? 44.725 3.138 -23.414 1.00 48.62 87 ARG A C 1
ATOM 681 O O . ARG A 1 87 ? 45.306 2.890 -24.466 1.00 48.62 87 ARG A O 1
ATOM 688 N N . SER A 1 88 ? 44.906 4.288 -22.772 1.00 49.16 88 SER A N 1
ATOM 689 C CA . SER A 1 88 ? 46.023 5.192 -23.055 1.00 49.16 88 SER A CA 1
ATOM 690 C C . SER A 1 88 ? 47.283 4.666 -22.361 1.00 49.16 88 SER A C 1
ATOM 692 O O . SER A 1 88 ? 47.728 5.167 -21.332 1.00 49.16 88 SER A O 1
ATOM 694 N N . THR A 1 89 ? 47.901 3.625 -22.924 1.00 50.31 89 THR A N 1
ATOM 695 C CA . THR A 1 89 ? 49.258 3.228 -22.522 1.00 50.31 89 THR A CA 1
ATOM 696 C C . THR A 1 89 ? 50.267 4.201 -23.130 1.00 50.31 89 THR A C 1
ATOM 698 O O . THR A 1 89 ? 50.938 3.885 -24.110 1.00 50.31 89 THR A O 1
ATOM 701 N N . LEU A 1 90 ? 50.370 5.401 -22.560 1.00 47.75 90 LEU A N 1
ATOM 702 C CA . LEU A 1 90 ? 51.499 6.304 -22.779 1.00 47.75 90 LEU A CA 1
ATOM 703 C C . LEU A 1 90 ? 52.332 6.384 -21.498 1.00 47.75 90 LEU A C 1
ATOM 705 O O . LEU A 1 90 ? 52.460 7.433 -20.881 1.00 47.75 90 LEU A O 1
ATOM 709 N N . TYR A 1 91 ? 52.927 5.254 -21.112 1.00 39.88 91 TYR A N 1
ATOM 710 C CA . TYR A 1 91 ? 54.122 5.263 -20.274 1.00 39.88 91 TYR A CA 1
ATOM 711 C C . TYR A 1 91 ? 55.328 5.184 -21.212 1.00 39.88 91 TYR A C 1
ATOM 713 O O . TYR A 1 91 ? 55.774 4.105 -21.599 1.00 39.88 91 TYR A O 1
ATOM 721 N N . ARG A 1 92 ? 55.793 6.348 -21.676 1.00 39.16 92 ARG A N 1
ATOM 722 C CA . ARG A 1 92 ? 57.001 6.469 -22.496 1.00 39.16 92 ARG A CA 1
ATOM 723 C C . ARG A 1 92 ? 58.157 6.884 -21.593 1.00 39.16 92 ARG A C 1
ATOM 725 O O . ARG A 1 92 ? 58.382 8.073 -21.399 1.00 39.16 92 ARG A O 1
ATOM 732 N N . SER A 1 93 ? 58.898 5.912 -21.067 1.00 40.41 93 SER A N 1
ATOM 733 C CA . SER A 1 93 ? 60.259 6.163 -20.580 1.00 40.41 93 SER A CA 1
ATOM 734 C C . SER A 1 93 ? 61.245 6.134 -21.762 1.00 40.41 93 SER A C 1
ATOM 736 O O . SER A 1 93 ? 61.052 5.339 -22.686 1.00 40.41 93 SER A O 1
ATOM 738 N N . PRO A 1 94 ? 62.281 6.994 -21.783 1.00 51.69 94 PRO A N 1
ATOM 739 C CA . PRO A 1 94 ? 63.171 7.162 -22.927 1.00 51.69 94 PRO A CA 1
ATOM 740 C C . PRO A 1 94 ? 64.412 6.268 -22.808 1.00 51.69 94 PRO A C 1
ATOM 742 O O . PRO A 1 94 ? 65.135 6.335 -21.819 1.00 51.69 94 PRO A O 1
ATOM 745 N N . THR A 1 95 ? 64.711 5.481 -23.842 1.00 45.94 95 THR A N 1
ATOM 746 C CA . THR A 1 95 ? 66.011 4.802 -23.983 1.00 45.94 95 THR A CA 1
ATOM 747 C C . THR A 1 95 ? 66.659 5.182 -25.320 1.00 45.94 95 THR A C 1
ATOM 749 O O . THR A 1 95 ? 66.024 4.977 -26.357 1.00 45.94 95 THR A O 1
ATOM 752 N N . PRO A 1 96 ? 67.894 5.719 -25.332 1.00 55.91 96 PRO A N 1
ATOM 753 C CA . PRO A 1 96 ? 68.574 6.166 -26.547 1.00 55.91 96 PRO A CA 1
ATOM 754 C C . PRO A 1 96 ? 69.580 5.121 -27.044 1.00 55.91 96 PRO A C 1
ATOM 756 O O . PRO A 1 96 ? 70.515 4.840 -26.305 1.00 55.91 96 PRO A O 1
ATOM 759 N N . LYS A 1 97 ? 69.428 4.584 -28.269 1.00 38.94 97 LYS A N 1
ATOM 760 C CA . LYS A 1 97 ? 70.476 3.882 -29.061 1.00 38.94 97 LYS A CA 1
ATOM 761 C C . LYS A 1 97 ? 70.122 3.976 -30.559 1.00 38.94 97 LYS A C 1
ATOM 763 O O . LYS A 1 97 ? 69.050 3.527 -30.947 1.00 38.94 97 LYS A O 1
ATOM 768 N N . THR A 1 98 ? 70.774 4.875 -31.303 1.00 38.97 98 THR A N 1
ATOM 769 C CA . THR A 1 98 ? 71.876 4.633 -32.271 1.00 38.97 98 THR A CA 1
ATOM 770 C C . THR A 1 98 ? 71.499 3.779 -33.486 1.00 38.97 98 THR A C 1
ATOM 772 O O . THR A 1 98 ? 71.222 2.593 -33.348 1.00 38.97 98 THR A O 1
ATOM 775 N N . ASP A 1 99 ? 71.554 4.442 -34.645 1.00 42.56 99 ASP A N 1
ATOM 776 C CA . ASP A 1 99 ? 71.935 3.978 -35.986 1.00 42.56 99 ASP A CA 1
ATOM 777 C C . ASP A 1 99 ? 71.375 2.658 -36.532 1.00 42.56 99 ASP A C 1
ATOM 779 O O . ASP A 1 99 ? 71.727 1.572 -36.088 1.00 42.56 99 ASP A O 1
ATOM 783 N N . ALA A 1 100 ? 70.615 2.767 -37.630 1.00 37.56 100 ALA A N 1
ATOM 784 C CA . ALA A 1 100 ? 70.992 2.225 -38.944 1.00 37.56 100 ALA A CA 1
ATOM 785 C C . ALA A 1 100 ? 69.760 1.941 -39.824 1.00 37.56 100 ALA A C 1
ATOM 787 O O . ALA A 1 100 ? 68.969 1.043 -39.564 1.00 37.56 100 ALA A O 1
ATOM 788 N N . GLY A 1 101 ? 69.697 2.635 -40.961 1.00 40.97 101 GLY A N 1
ATOM 789 C CA . GLY A 1 101 ? 69.570 1.953 -42.248 1.00 40.97 101 GLY A CA 1
ATOM 790 C C . GLY A 1 101 ? 68.190 1.491 -42.743 1.00 40.97 101 GLY A C 1
ATOM 791 O O . GLY A 1 101 ? 67.686 0.440 -42.375 1.00 40.97 101 GLY A O 1
ATOM 792 N N . LYS A 1 102 ? 67.786 2.164 -43.828 1.00 42.62 102 LYS A N 1
ATOM 793 C CA . LYS A 1 102 ? 67.191 1.614 -45.064 1.00 42.62 102 LYS A CA 1
ATOM 794 C C . LYS A 1 102 ? 65.696 1.257 -45.087 1.00 42.62 102 LYS A C 1
ATOM 796 O O . LYS A 1 102 ? 65.254 0.188 -44.685 1.00 42.62 102 LYS A O 1
ATOM 801 N N . ASN A 1 103 ? 64.990 2.125 -45.817 1.00 51.41 103 ASN A N 1
ATOM 802 C CA . ASN A 1 103 ? 63.885 1.848 -46.738 1.00 51.41 103 ASN A CA 1
ATOM 803 C C . ASN A 1 103 ? 63.775 0.390 -47.204 1.00 51.41 103 ASN A C 1
ATOM 805 O O . ASN A 1 103 ? 64.683 -0.099 -47.878 1.00 51.41 103 ASN A O 1
ATOM 809 N N . LYS A 1 104 ? 62.588 -0.207 -47.021 1.00 43.22 104 LYS A N 1
ATOM 810 C CA . LYS A 1 104 ? 61.976 -1.110 -48.009 1.00 43.22 104 LYS A CA 1
ATOM 811 C C . LYS A 1 104 ? 60.456 -0.938 -48.031 1.00 43.22 104 LYS A C 1
ATOM 813 O O . LYS A 1 104 ? 59.773 -1.238 -47.058 1.00 43.22 104 LYS A O 1
ATOM 818 N N . ASN A 1 105 ? 59.967 -0.507 -49.194 1.00 50.28 105 ASN A N 1
ATOM 819 C CA . ASN A 1 105 ? 58.598 -0.673 -49.677 1.00 50.28 105 ASN A CA 1
ATOM 820 C C . ASN A 1 105 ? 58.039 -2.053 -49.302 1.00 50.28 105 ASN A C 1
ATOM 822 O O . ASN A 1 105 ? 58.607 -3.066 -49.715 1.00 50.28 105 ASN A O 1
ATOM 826 N N . LYS A 1 106 ? 56.893 -2.092 -48.614 1.00 43.88 106 LYS A N 1
ATOM 827 C CA . LYS A 1 106 ? 56.001 -3.258 -48.596 1.00 43.88 106 LYS A CA 1
ATOM 828 C C . LYS A 1 106 ? 54.544 -2.801 -48.637 1.00 43.88 106 LYS A C 1
ATOM 830 O O . LYS A 1 106 ? 53.985 -2.353 -47.647 1.00 43.88 106 LYS A O 1
ATOM 835 N N . THR A 1 107 ? 54.004 -2.892 -49.848 1.00 45.16 107 THR A N 1
ATOM 836 C CA . THR A 1 107 ? 52.621 -3.215 -50.225 1.00 45.16 107 THR A CA 1
ATOM 837 C C . T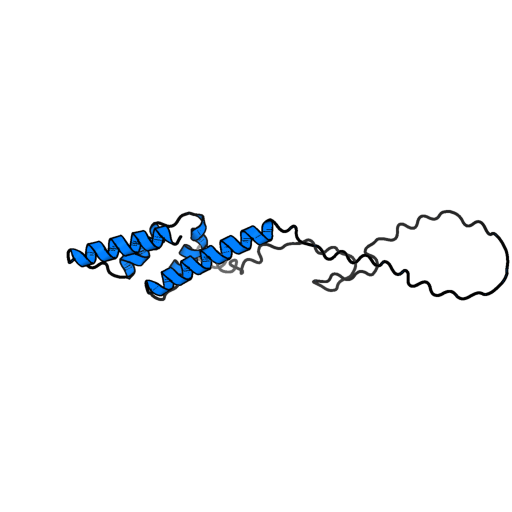HR A 1 107 ? 51.576 -3.198 -49.108 1.00 45.16 107 THR A C 1
ATOM 839 O O . THR A 1 107 ? 51.590 -4.041 -48.210 1.00 45.16 107 THR A O 1
ATOM 842 N N . ASN A 1 108 ? 50.607 -2.301 -49.271 1.00 44.84 108 ASN A N 1
ATOM 843 C CA . ASN A 1 108 ? 49.344 -2.265 -48.554 1.00 44.84 108 ASN A CA 1
ATOM 844 C C . ASN A 1 108 ? 48.607 -3.614 -48.715 1.00 44.84 108 ASN A C 1
ATOM 846 O O . ASN A 1 108 ? 48.057 -3.908 -49.775 1.00 44.84 108 ASN A O 1
ATOM 850 N N . ARG A 1 109 ? 48.644 -4.468 -47.688 1.00 44.97 109 ARG A N 1
ATOM 851 C CA . ARG A 1 109 ? 47.702 -5.582 -47.526 1.00 44.97 109 ARG A CA 1
ATOM 852 C C . ARG A 1 109 ? 46.870 -5.281 -46.296 1.00 44.97 109 ARG A C 1
ATOM 854 O O . ARG A 1 109 ? 47.263 -5.570 -45.170 1.00 44.97 109 ARG A O 1
ATOM 861 N N . GLU A 1 110 ? 45.729 -4.668 -46.559 1.00 46.59 110 GLU A N 1
ATOM 862 C CA . GLU A 1 110 ? 44.648 -4.446 -45.615 1.00 46.59 110 GLU A CA 1
ATOM 863 C C . GLU A 1 110 ? 44.086 -5.810 -45.186 1.00 46.59 110 GLU A C 1
ATOM 865 O O . GLU A 1 110 ? 43.136 -6.347 -45.754 1.00 46.59 110 GLU A O 1
ATOM 870 N N . HIS A 1 111 ? 44.729 -6.435 -44.201 1.00 52.62 111 HIS A N 1
ATOM 871 C CA . HIS A 1 111 ? 44.118 -7.538 -43.483 1.00 52.62 111 HIS A CA 1
ATOM 872 C C . HIS A 1 111 ? 43.042 -6.939 -42.583 1.00 52.62 111 HIS A C 1
ATOM 874 O O . HIS A 1 111 ? 43.350 -6.369 -41.539 1.00 52.62 111 HIS A O 1
ATOM 880 N N . LYS A 1 112 ? 41.775 -7.082 -42.993 1.00 53.97 112 LYS A N 1
ATOM 881 C CA . LYS A 1 112 ? 40.612 -6.952 -42.109 1.00 53.97 112 LYS A CA 1
ATOM 882 C C . LYS A 1 112 ? 40.764 -7.967 -40.975 1.00 53.97 112 LYS A C 1
ATOM 884 O O . LYS A 1 112 ? 40.298 -9.101 -41.077 1.00 53.97 112 LYS A O 1
ATOM 889 N N . SER A 1 113 ? 41.474 -7.597 -39.916 1.00 55.31 113 SER A N 1
ATOM 890 C CA . SER A 1 113 ? 41.505 -8.368 -38.685 1.00 55.31 113 SER A CA 1
ATOM 891 C C . SER A 1 113 ? 40.124 -8.258 -38.052 1.00 55.31 113 SER A C 1
ATOM 893 O O . SER A 1 113 ? 39.646 -7.176 -37.717 1.00 55.31 113 SER A O 1
ATOM 895 N N . ASN A 1 114 ? 39.441 -9.397 -37.954 1.00 58.75 114 ASN A N 1
ATOM 896 C CA . ASN A 1 114 ? 38.149 -9.488 -37.297 1.00 58.75 114 ASN A CA 1
ATOM 897 C C . ASN A 1 114 ? 38.308 -9.007 -35.838 1.00 58.75 114 ASN A C 1
ATOM 899 O O . ASN A 1 114 ? 39.082 -9.620 -35.098 1.00 58.75 114 ASN A O 1
ATOM 903 N N . PRO A 1 115 ? 37.599 -7.956 -35.387 1.00 58.06 115 PRO A N 1
ATOM 904 C CA . PRO A 1 115 ? 37.770 -7.390 -34.044 1.00 58.06 115 PRO A CA 1
ATOM 905 C C . PRO A 1 115 ? 37.347 -8.339 -32.905 1.00 58.06 115 PRO A C 1
ATOM 907 O O . PRO A 1 115 ? 37.504 -8.007 -31.734 1.00 58.06 115 PRO A O 1
ATOM 910 N N . TYR A 1 116 ? 36.839 -9.532 -33.234 1.00 54.81 116 TYR A N 1
ATOM 911 C CA . TYR A 1 116 ? 36.480 -10.591 -32.285 1.00 54.81 116 TYR A CA 1
ATOM 912 C C . TYR A 1 116 ? 37.528 -11.708 -32.179 1.00 54.81 116 TYR A C 1
ATOM 914 O O . TYR A 1 116 ? 37.362 -12.607 -31.354 1.00 54.81 116 TYR A O 1
ATOM 922 N N . GLN A 1 117 ? 38.607 -11.667 -32.974 1.00 56.84 117 GLN A N 1
ATOM 923 C CA . GLN A 1 117 ? 39.628 -12.716 -32.993 1.00 56.84 117 GLN A CA 1
ATOM 924 C C . GLN A 1 117 ? 40.370 -12.759 -31.643 1.00 56.84 117 GLN A C 1
ATOM 926 O O . GLN A 1 117 ? 41.247 -11.945 -31.367 1.00 56.84 117 GLN A O 1
ATOM 931 N N . GLY A 1 118 ? 39.997 -13.716 -30.791 1.00 61.19 118 GLY A N 1
ATOM 932 C CA . GLY A 1 118 ? 40.609 -13.937 -29.474 1.00 61.19 118 GLY A CA 1
ATOM 933 C C . GLY A 1 118 ? 39.837 -13.362 -28.284 1.00 61.19 118 GLY A C 1
ATOM 934 O O . GLY A 1 118 ? 40.221 -13.618 -27.143 1.00 61.19 118 GLY A O 1
ATOM 935 N N . VAL A 1 119 ? 38.728 -12.650 -28.510 1.00 66.94 119 VAL A N 1
ATOM 936 C CA . VAL A 1 119 ? 37.869 -12.162 -27.420 1.00 66.94 119 VAL A CA 1
ATOM 937 C C . VAL A 1 119 ? 36.885 -13.273 -27.036 1.00 66.94 119 VAL A C 1
ATOM 939 O O . VAL A 1 119 ? 36.088 -13.723 -27.861 1.00 66.94 119 VAL A O 1
ATOM 942 N N . LYS A 1 120 ? 36.966 -13.763 -25.792 1.00 71.69 120 LYS A N 1
ATOM 943 C CA . LYS A 1 120 ? 36.034 -14.767 -25.250 1.00 71.69 120 LYS A CA 1
ATOM 944 C C . LYS A 1 120 ? 34.772 -14.072 -24.738 1.00 71.69 120 LYS A C 1
ATOM 946 O O . LYS A 1 120 ? 34.865 -13.037 -24.082 1.00 71.69 120 LYS A O 1
ATOM 951 N N . CYS A 1 121 ? 33.604 -14.646 -25.016 1.00 71.62 121 CYS A N 1
ATOM 952 C CA . CYS A 1 121 ? 32.345 -14.156 -24.463 1.00 71.62 121 CYS A CA 1
ATOM 953 C C . CYS A 1 121 ? 32.358 -14.263 -22.934 1.00 71.62 121 CYS A C 1
ATOM 955 O O . CYS A 1 121 ? 32.654 -15.325 -22.393 1.00 71.62 121 CYS A O 1
ATOM 957 N N . GLN A 1 122 ? 32.011 -13.184 -22.235 1.00 70.19 122 GLN A N 1
ATOM 958 C CA . GLN A 1 122 ? 32.034 -13.142 -20.767 1.00 70.19 122 GLN A CA 1
ATOM 959 C C . GLN A 1 122 ? 30.922 -13.982 -20.114 1.00 70.19 122 GLN A C 1
ATOM 961 O O . GLN A 1 122 ? 30.985 -14.234 -18.919 1.00 70.19 122 GLN A O 1
ATOM 966 N N . ILE A 1 123 ? 29.935 -14.444 -20.893 1.00 69.19 123 ILE A N 1
ATOM 967 C CA . ILE A 1 123 ? 28.793 -15.228 -20.399 1.00 69.19 123 ILE A CA 1
ATOM 968 C C . ILE A 1 123 ? 29.051 -16.733 -20.537 1.00 69.19 123 ILE A C 1
ATOM 970 O O . ILE A 1 123 ? 28.861 -17.487 -19.592 1.00 69.19 123 ILE A O 1
ATOM 974 N N . CYS A 1 124 ? 29.499 -17.191 -21.710 1.00 76.25 124 CYS A N 1
ATOM 975 C CA . CYS A 1 124 ? 29.657 -18.625 -21.994 1.00 76.25 124 CYS A CA 1
ATOM 976 C C . CYS A 1 124 ? 31.097 -19.046 -22.334 1.00 76.25 124 CYS A C 1
ATOM 978 O O . CYS A 1 124 ? 31.328 -20.187 -22.728 1.00 76.25 124 CYS A O 1
ATOM 980 N N . LEU A 1 125 ? 32.064 -18.128 -22.218 1.00 66.00 125 LEU A N 1
ATOM 981 C CA . LEU A 1 125 ? 33.510 -18.333 -22.398 1.00 66.00 125 LEU A CA 1
ATOM 982 C C . LEU A 1 125 ? 33.968 -18.851 -23.777 1.00 66.00 125 LEU A C 1
ATOM 984 O O . LEU A 1 125 ? 35.164 -19.066 -23.989 1.00 66.00 125 LEU A O 1
ATOM 988 N N . LYS A 1 126 ? 33.058 -18.985 -24.749 1.00 68.44 126 LYS A N 1
ATOM 989 C CA . LYS A 1 126 ? 33.377 -19.354 -26.136 1.00 68.44 126 LYS A CA 1
ATOM 990 C C . LYS A 1 126 ? 33.903 -18.141 -26.927 1.00 68.44 126 LYS A C 1
ATOM 992 O O . LYS A 1 126 ? 33.381 -17.036 -26.750 1.00 68.44 126 LYS A O 1
ATOM 997 N N . PRO A 1 127 ? 34.916 -18.310 -27.797 1.00 67.38 127 PRO A N 1
ATOM 998 C CA . PRO A 1 127 ? 35.384 -17.246 -28.688 1.00 67.38 127 PRO A CA 1
ATOM 999 C C . PRO A 1 127 ? 34.385 -16.973 -29.831 1.00 67.38 127 PRO A C 1
ATOM 1001 O O . PRO A 1 127 ? 33.531 -17.807 -30.128 1.00 67.38 127 PRO A O 1
ATOM 1004 N N . ASN A 1 128 ? 34.523 -15.825 -30.503 1.00 57.72 128 ASN A N 1
ATOM 1005 C CA . ASN A 1 128 ? 33.880 -15.500 -31.790 1.00 57.72 128 ASN A CA 1
ATOM 1006 C C . ASN A 1 128 ? 32.335 -15.385 -31.823 1.00 57.72 128 ASN A C 1
ATOM 1008 O O . ASN A 1 128 ? 31.717 -15.720 -32.831 1.00 57.72 128 ASN A O 1
ATOM 1012 N N . HIS A 1 129 ? 31.693 -14.840 -30.786 1.00 63.69 129 HIS A N 1
ATOM 1013 C CA . HIS A 1 129 ? 30.318 -14.318 -30.900 1.00 63.69 129 HIS A CA 1
ATOM 1014 C C . HIS A 1 129 ? 30.104 -13.111 -29.978 1.00 63.69 129 HIS A C 1
ATOM 1016 O O . HIS A 1 129 ? 30.837 -12.922 -29.005 1.00 63.69 129 HIS A O 1
ATOM 1022 N N . LYS A 1 130 ? 29.098 -12.286 -30.286 1.00 61.56 130 LYS A N 1
ATOM 1023 C CA . LYS A 1 130 ? 28.643 -11.204 -29.407 1.00 61.56 130 LYS A CA 1
ATOM 1024 C C . LYS A 1 130 ? 27.615 -11.755 -28.429 1.00 61.56 130 LYS A C 1
ATOM 1026 O O . LYS A 1 130 ? 26.712 -12.476 -28.841 1.00 61.56 130 LYS A O 1
ATOM 1031 N N . ALA A 1 131 ? 27.732 -11.382 -27.159 1.00 54.97 131 ALA A N 1
ATOM 1032 C CA . ALA A 1 131 ? 26.634 -11.525 -26.219 1.00 54.97 131 ALA A CA 1
ATOM 1033 C C . ALA A 1 131 ? 25.526 -10.551 -26.639 1.00 54.97 131 ALA A C 1
ATOM 1035 O O . ALA A 1 131 ? 25.612 -9.351 -26.379 1.00 54.97 131 ALA A O 1
ATOM 1036 N N . THR A 1 132 ? 24.522 -11.046 -27.356 1.00 57.34 132 THR A N 1
ATOM 1037 C CA . THR A 1 132 ? 23.288 -10.291 -27.567 1.00 57.34 132 THR A CA 1
ATOM 1038 C C . THR A 1 132 ? 22.574 -10.251 -26.222 1.00 57.34 132 THR A C 1
ATOM 1040 O O . THR A 1 132 ? 22.243 -11.299 -25.673 1.00 57.34 132 THR A O 1
ATOM 1043 N N . MET A 1 133 ? 22.412 -9.052 -25.662 1.00 45.97 133 MET A N 1
ATOM 1044 C CA . MET A 1 133 ? 21.649 -8.802 -24.440 1.00 45.97 133 MET A CA 1
ATOM 1045 C C . MET A 1 133 ? 20.205 -9.280 -24.629 1.00 45.97 133 MET A C 1
ATOM 1047 O O . MET A 1 133 ? 19.359 -8.527 -25.094 1.00 45.97 133 MET A O 1
ATOM 1051 N N . LEU A 1 134 ? 19.923 -10.527 -24.259 1.00 45.53 134 LEU A N 1
ATOM 1052 C CA . LEU A 1 134 ? 18.592 -10.934 -23.826 1.00 45.53 134 LEU A CA 1
ATOM 1053 C C . LEU A 1 134 ? 18.581 -10.865 -22.302 1.00 45.53 134 LEU A C 1
ATOM 1055 O O . LEU A 1 134 ? 18.641 -11.870 -21.600 1.00 45.53 134 LEU A O 1
ATOM 1059 N N . VAL A 1 135 ? 18.549 -9.638 -21.790 1.00 55.53 135 VAL A N 1
ATOM 1060 C CA . VAL A 1 135 ? 17.786 -9.411 -20.567 1.00 55.53 135 VAL A CA 1
ATOM 1061 C C . VAL A 1 135 ? 16.329 -9.464 -21.015 1.00 55.53 135 VAL A C 1
ATOM 1063 O O . VAL A 1 135 ? 16.002 -8.836 -22.018 1.00 55.53 135 VAL A O 1
ATOM 1066 N N . VAL A 1 136 ? 15.505 -10.194 -20.258 1.00 52.53 136 VAL A N 1
ATOM 1067 C CA . VAL A 1 136 ? 14.043 -10.368 -20.382 1.00 52.53 136 VAL A CA 1
ATOM 1068 C C . VAL A 1 136 ? 13.623 -11.761 -20.906 1.00 52.53 136 VAL A C 1
ATOM 1070 O O .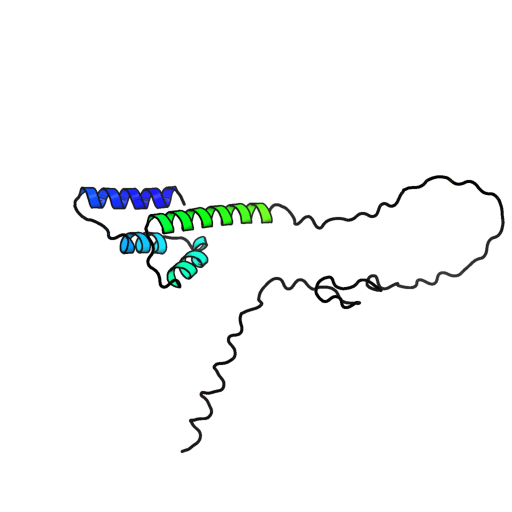 VAL A 1 136 ? 13.668 -12.064 -22.092 1.00 52.53 136 VAL A O 1
ATOM 1073 N N . MET A 1 137 ? 13.159 -12.562 -19.932 1.00 41.66 137 MET A N 1
ATOM 1074 C CA . MET A 1 137 ? 12.332 -13.784 -19.991 1.00 41.66 137 MET A CA 1
ATOM 1075 C C . MET A 1 137 ? 13.027 -15.144 -20.155 1.00 41.66 137 MET A C 1
ATOM 1077 O O . MET A 1 137 ? 12.762 -15.893 -21.090 1.00 41.66 137 MET A O 1
ATOM 1081 N N . ALA A 1 138 ? 13.784 -15.561 -19.136 1.00 39.19 138 ALA A N 1
ATOM 1082 C CA . ALA A 1 138 ? 13.713 -16.966 -18.730 1.00 39.19 138 ALA A CA 1
ATOM 1083 C C . ALA A 1 138 ? 12.430 -17.145 -17.899 1.00 39.19 138 ALA A C 1
ATOM 1085 O O . ALA A 1 138 ? 12.440 -17.046 -16.674 1.00 39.19 138 ALA A O 1
ATOM 1086 N N . GLN A 1 139 ? 11.309 -17.323 -18.601 1.00 43.06 139 GLN A N 1
ATOM 1087 C CA . GLN A 1 139 ? 10.089 -17.906 -18.049 1.00 43.06 139 GLN A CA 1
ATOM 1088 C C . GLN A 1 139 ? 10.445 -19.207 -17.311 1.00 43.06 139 GLN A C 1
ATOM 1090 O O . GLN A 1 139 ? 11.167 -20.034 -17.880 1.00 43.06 139 GLN A O 1
ATOM 1095 N N . PRO A 1 140 ? 9.935 -19.448 -16.089 1.00 47.53 140 PRO A N 1
ATOM 1096 C CA . PRO A 1 140 ? 9.913 -20.797 -15.564 1.00 47.53 140 PRO A CA 1
ATOM 1097 C C . PRO A 1 140 ? 8.969 -21.606 -16.458 1.00 47.53 140 PRO A C 1
ATOM 1099 O O . PRO A 1 140 ? 7.805 -21.272 -16.660 1.00 47.53 140 PRO A O 1
ATOM 1102 N N . THR A 1 141 ? 9.537 -22.642 -17.054 1.00 56.25 141 THR A N 1
ATOM 1103 C CA . THR A 1 141 ? 8.891 -23.765 -17.730 1.00 56.25 141 THR A CA 1
ATOM 1104 C C . THR A 1 141 ? 7.476 -24.073 -17.216 1.00 56.25 141 THR A C 1
ATOM 1106 O O . THR A 1 141 ? 7.316 -24.740 -16.197 1.00 56.25 141 THR A O 1
ATOM 1109 N N . LEU A 1 142 ? 6.453 -23.674 -17.976 1.00 46.91 142 LEU A N 1
ATOM 1110 C CA . LEU A 1 142 ? 5.111 -24.270 -17.942 1.00 46.91 142 LEU A CA 1
ATOM 1111 C C . LEU A 1 142 ? 4.739 -24.792 -19.334 1.00 46.91 142 LEU A C 1
ATOM 1113 O O . LEU A 1 142 ? 3.770 -24.379 -19.958 1.00 46.91 142 LEU A O 1
ATOM 1117 N N . GLN A 1 143 ? 5.529 -25.746 -19.820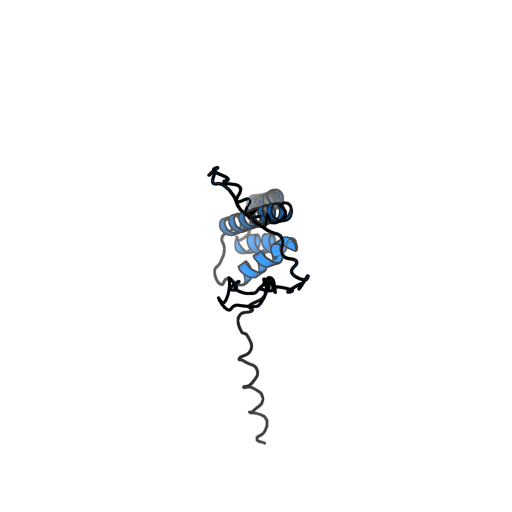 1.00 49.97 143 GLN A N 1
ATOM 1118 C CA . GLN A 1 143 ? 5.158 -26.621 -20.933 1.00 49.97 143 GLN A CA 1
ATOM 1119 C C . GLN A 1 143 ? 5.515 -28.058 -20.552 1.00 49.97 143 GLN A C 1
ATOM 1121 O O . GLN A 1 143 ? 6.447 -28.656 -21.073 1.00 49.97 143 GLN A O 1
ATOM 1126 N N . ALA A 1 144 ? 4.786 -28.596 -19.572 1.00 48.66 144 ALA A N 1
ATOM 1127 C CA . ALA A 1 144 ? 4.833 -30.018 -19.228 1.00 48.66 144 ALA A CA 1
ATOM 1128 C C . ALA A 1 144 ? 3.481 -30.576 -18.736 1.00 48.66 144 ALA A C 1
ATOM 1130 O O . ALA A 1 144 ? 3.455 -31.615 -18.091 1.00 48.66 144 ALA A O 1
ATOM 1131 N N . LEU A 1 145 ? 2.351 -29.921 -19.043 1.00 49.38 145 LEU A N 1
ATOM 1132 C CA . LEU A 1 145 ? 1.003 -30.413 -18.705 1.00 49.38 145 LEU A CA 1
ATOM 1133 C C . LEU A 1 145 ? -0.023 -30.120 -19.816 1.00 49.38 145 LEU A C 1
ATOM 1135 O O . LEU A 1 145 ? -1.119 -29.644 -19.554 1.00 49.38 145 LEU A O 1
ATOM 1139 N N . HIS A 1 146 ? 0.320 -30.391 -21.080 1.00 46.72 146 HIS A N 1
ATOM 1140 C CA . HIS A 1 146 ? -0.688 -30.391 -22.156 1.00 46.72 146 HIS A CA 1
ATOM 1141 C C . HIS A 1 146 ? -0.566 -31.551 -23.161 1.00 46.72 146 HIS A C 1
ATOM 1143 O O . HIS A 1 146 ? -1.218 -31.535 -24.200 1.00 46.72 146 HIS A O 1
ATOM 1149 N N . HIS A 1 147 ? 0.231 -32.584 -22.855 1.00 45.16 147 HIS A N 1
ATOM 1150 C CA . HIS A 1 147 ? 0.362 -33.772 -23.716 1.00 45.16 147 HIS A CA 1
ATOM 1151 C C . HIS A 1 147 ? -0.186 -35.077 -23.115 1.00 45.16 147 HIS A C 1
ATOM 1153 O O . HIS A 1 147 ? -0.074 -36.119 -23.749 1.00 45.16 147 HIS A O 1
ATOM 1159 N N . SER A 1 148 ? -0.823 -35.040 -21.941 1.00 45.25 148 SER A N 1
ATOM 1160 C CA . SER A 1 148 ? -1.393 -36.232 -21.287 1.00 45.25 148 SER A CA 1
ATOM 1161 C C . SER A 1 148 ? -2.927 -36.269 -21.219 1.00 45.25 148 SER A C 1
ATOM 1163 O O . SER A 1 148 ? -3.469 -37.172 -20.594 1.00 45.25 148 SER A O 1
ATOM 1165 N N . LEU A 1 149 ? -3.644 -35.353 -21.886 1.00 49.22 149 LEU A N 1
ATOM 1166 C CA . LEU A 1 149 ? -5.119 -35.374 -21.956 1.00 49.22 149 LEU A CA 1
ATOM 1167 C C . LEU A 1 149 ? -5.696 -35.637 -23.359 1.00 49.22 149 LEU A C 1
ATOM 1169 O O . LEU A 1 149 ? -6.905 -35.570 -23.529 1.00 49.22 149 LEU A O 1
ATOM 1173 N N . THR A 1 150 ? -4.883 -35.988 -24.361 1.00 51.81 150 THR A N 1
ATOM 1174 C CA . THR A 1 150 ? -5.385 -36.297 -25.720 1.00 51.81 150 THR A CA 1
ATOM 1175 C C . THR A 1 150 ? -5.273 -37.767 -26.130 1.00 51.81 150 THR A C 1
ATOM 1177 O O . THR A 1 150 ? -5.576 -38.098 -27.271 1.00 51.81 150 THR A O 1
ATOM 1180 N N . THR A 1 151 ? -4.882 -38.676 -25.232 1.00 48.91 151 THR A N 1
ATOM 1181 C CA . THR A 1 151 ? -4.744 -40.112 -25.556 1.00 48.91 151 THR A CA 1
ATOM 1182 C C . THR A 1 151 ? -5.769 -41.026 -24.885 1.00 48.91 151 THR A C 1
ATOM 1184 O O . THR A 1 151 ? -5.687 -42.236 -25.067 1.00 48.91 151 THR A O 1
ATOM 1187 N N . VAL A 1 152 ? -6.756 -40.487 -24.157 1.00 52.69 152 VAL A N 1
ATOM 1188 C CA . VAL A 1 152 ? -7.827 -41.307 -23.548 1.00 52.69 152 VAL A CA 1
ATOM 1189 C C . VAL A 1 152 ? -9.123 -41.314 -24.382 1.00 52.69 152 VAL A C 1
ATOM 1191 O O . VAL A 1 152 ? -9.929 -42.218 -24.219 1.00 52.69 152 VAL A O 1
ATOM 1194 N N . ASP A 1 153 ? -9.281 -40.421 -25.367 1.00 47.22 153 ASP A N 1
ATOM 1195 C CA . ASP A 1 153 ? -10.498 -40.320 -26.206 1.00 47.22 153 ASP A CA 1
ATOM 1196 C C . ASP A 1 153 ? -10.391 -41.008 -27.588 1.00 47.22 153 ASP A C 1
ATOM 1198 O O . ASP A 1 153 ? -10.994 -40.580 -28.569 1.00 47.22 153 ASP A O 1
ATOM 1202 N N . THR A 1 154 ? -9.614 -42.092 -27.706 1.00 49.38 154 THR A N 1
ATOM 1203 C CA . THR A 1 154 ? -9.581 -42.922 -28.940 1.00 49.38 154 THR A CA 1
ATOM 1204 C C . THR A 1 154 ? -9.679 -44.426 -28.673 1.00 49.38 154 THR A C 1
ATOM 1206 O O . THR A 1 154 ? -9.110 -45.234 -29.403 1.00 49.38 154 THR A O 1
ATOM 1209 N N . LEU A 1 155 ? -10.430 -44.819 -27.640 1.00 49.91 155 LEU A N 1
ATOM 1210 C CA . LEU A 1 155 ? -10.904 -46.197 -27.469 1.00 49.91 155 LEU A CA 1
ATOM 1211 C C . LEU A 1 155 ? -12.388 -46.214 -27.079 1.00 49.91 155 LEU A C 1
ATOM 1213 O O . LEU A 1 155 ? -12.761 -46.538 -25.954 1.00 49.91 155 LEU A O 1
ATOM 1217 N N . THR A 1 156 ? -13.214 -45.892 -28.067 1.00 47.91 156 THR A N 1
ATOM 1218 C CA . THR A 1 156 ? -14.555 -46.452 -28.294 1.00 47.91 156 THR A CA 1
ATOM 1219 C C . THR A 1 156 ? -14.667 -46.734 -29.779 1.00 47.91 156 THR A C 1
ATOM 1221 O O . THR A 1 156 ? -15.195 -47.806 -30.135 1.00 47.91 156 THR A O 1
#

Foldseek 3Di:
DVVLLVVLVVVQVVCVVVVRHDDQQRSLVVSLVPDDPLCVVVSVVVVPDPDDDGPVRSVVSVVVSVVVVVVVVVVVVPDPPPPPPPPPPPPDDDDDDDDDDDDDDDDDDPDPDPPQVPPAEPPPRHGDDDDDDPPDDPDPDPPPPDPPPPPPPPDD

Radius of gyration: 32.45 Å; chains: 1; bounding box: 91×58×67 Å

Secondary structure (DSSP, 8-state):
-HHHHHHHHHHHHHHHHTT-PPPHHHHHHHHHHT--GGGHHHHHHHHT--S---HHHHHHHHHHHHHHHHHHHHHHHS------------------------------------TTTTPBPTTT--BS-------S-------SSSSSSSSSSS--

Sequence (156 aa):
MADYLQKAKILSDNLVAIGEFIIDSELIQYVLGGLGPDYESLVTSLVLRLEDYTCDEIQALLSNHELRMEQSKLLFDVAPFANFASRSTLYRSPTPKTDAGKNKNKTNREHKSNPYQGVKCQICLKPNHKATMLVVMAQPTLQALHHSLTTVDTLT